Protein AF-A0ABD7GP80-F1 (afdb_monomer_lite)

pLDDT: mean 80.22, std 5.82, range [58.22, 88.75]

Sequence (71 aa):
LPVYPVKGYSLTIPIVDPAVAPQSTVLDETYKIAITRFDQRIRVGGMAELSGFNLGLNEDRRATLQMVTQD

Radius of gyration: 13.82 Å; chains: 1; bounding box: 31×23×40 Å

Secondary structure (DSSP, 8-state):
------EEEEEEEE-S-TTTS-SS-EEETTTTEEEEEETTEEEEEEEEE--TT--PPPHHHHHHHHHTTT-

Foldseek 3Di:
DDDADKDWDKDKAFAPDPVPDDPAWDADPVQRWIWGDDPRMIMIIGDIDRPGPDPDDDVVVVVVSVVVVVD

InterPro domains:
  IPR006076 FAD dependent oxidoreductase [PF01266] (2-66)

Structure (mmCIF, N/CA/C/O backbone):
data_AF-A0ABD7GP80-F1
#
_entry.id   AF-A0ABD7GP80-F1
#
loop_
_atom_site.group_PDB
_atom_site.id
_atom_site.type_symbol
_atom_site.label_atom_id
_atom_site.label_alt_id
_atom_site.label_comp_id
_atom_site.label_asym_id
_atom_site.label_entity_id
_atom_site.label_seq_id
_atom_site.pdbx_PDB_ins_code
_atom_site.Cartn_x
_atom_site.Cartn_y
_atom_site.Cartn_z
_atom_site.occupancy
_atom_site.B_iso_or_equiv
_atom_site.auth_seq_id
_atom_site.auth_comp_id
_atom_site.auth_asym_id
_atom_site.auth_atom_id
_atom_site.pdbx_PDB_model_num
ATOM 1 N N . LEU A 1 1 ? -15.747 -8.747 22.311 1.00 67.75 1 LEU A N 1
ATOM 2 C CA . LEU A 1 1 ? -14.756 -7.643 22.321 1.00 67.75 1 LEU A CA 1
ATOM 3 C C . LEU A 1 1 ? -15.268 -6.493 21.453 1.00 67.75 1 LEU A C 1
ATOM 5 O O . LEU A 1 1 ? -15.973 -6.794 20.495 1.00 67.75 1 LEU A O 1
ATOM 9 N N . PRO A 1 2 ? -14.938 -5.221 21.754 1.00 81.62 2 PRO A N 1
ATOM 10 C CA . PRO A 1 2 ? -15.233 -4.095 20.865 1.00 81.62 2 PRO A CA 1
ATOM 11 C C . PRO A 1 2 ? -14.380 -4.170 19.585 1.00 81.62 2 PRO A C 1
ATOM 13 O O . PRO A 1 2 ? -13.178 -4.421 19.656 1.00 81.62 2 PRO A O 1
ATOM 16 N N . VAL A 1 3 ? -15.008 -3.978 18.422 1.00 80.06 3 VAL A N 1
ATOM 17 C CA . VAL A 1 3 ? -14.361 -3.965 17.097 1.00 80.06 3 VAL A CA 1
ATOM 18 C C . VAL A 1 3 ? -14.158 -2.512 16.672 1.00 80.06 3 VAL A C 1
ATOM 20 O O . VAL A 1 3 ? -15.113 -1.738 16.687 1.00 80.06 3 VAL A O 1
ATOM 23 N N . TYR A 1 4 ? -12.934 -2.148 16.282 1.00 78.81 4 TYR A N 1
ATOM 24 C CA . TYR A 1 4 ? -12.600 -0.799 15.820 1.00 78.81 4 TYR A CA 1
ATOM 25 C C . TYR A 1 4 ? -12.231 -0.802 14.333 1.00 78.81 4 TYR A C 1
ATOM 27 O O . TYR A 1 4 ? -11.405 -1.619 13.920 1.00 78.81 4 TYR A O 1
ATOM 35 N N . PRO A 1 5 ? -12.813 0.097 13.520 1.00 81.94 5 PRO A N 1
ATOM 36 C CA . PRO A 1 5 ? -12.481 0.195 12.109 1.00 81.94 5 PRO A CA 1
ATOM 37 C C . PRO A 1 5 ? -11.094 0.815 11.918 1.00 81.94 5 PRO A C 1
ATOM 39 O O . PRO A 1 5 ? -10.766 1.854 12.496 1.00 81.94 5 PRO A O 1
ATOM 42 N N . VAL A 1 6 ? -10.300 0.178 11.062 1.00 84.25 6 VAL A N 1
ATOM 43 C CA . VAL A 1 6 ? -8.993 0.661 10.614 1.00 84.25 6 VAL A CA 1
ATOM 44 C C . VAL A 1 6 ? -9.060 0.864 9.109 1.00 84.25 6 VAL A C 1
ATOM 46 O O . VAL A 1 6 ? -9.555 0.000 8.383 1.00 84.25 6 VAL A O 1
ATOM 49 N N . LYS A 1 7 ? -8.551 1.999 8.635 1.00 84.38 7 LYS A N 1
ATOM 50 C CA . LYS A 1 7 ? -8.457 2.308 7.213 1.00 84.38 7 LYS A CA 1
ATOM 51 C C . LYS A 1 7 ? -7.037 2.064 6.723 1.00 84.38 7 LYS A C 1
ATOM 53 O O . LYS A 1 7 ? -6.091 2.633 7.261 1.00 84.38 7 LYS A O 1
ATOM 58 N N . GLY A 1 8 ? -6.916 1.225 5.700 1.00 85.12 8 GLY A N 1
ATOM 59 C CA . GLY A 1 8 ? -5.677 0.996 4.965 1.00 85.12 8 GLY A CA 1
ATOM 60 C C . GLY A 1 8 ? -5.708 1.679 3.602 1.00 85.12 8 GLY A C 1
ATOM 61 O O . GLY A 1 8 ? -6.767 1.749 2.975 1.00 85.12 8 GLY A O 1
ATOM 62 N N . TYR A 1 9 ? -4.553 2.142 3.129 1.00 85.88 9 TYR A N 1
ATOM 63 C CA . TYR A 1 9 ? -4.410 2.721 1.795 1.00 85.88 9 TYR A CA 1
ATOM 64 C C . TYR A 1 9 ? -3.536 1.833 0.907 1.00 85.88 9 TYR A C 1
ATOM 66 O O . TYR A 1 9 ? -2.591 1.181 1.353 1.00 85.88 9 TYR A O 1
ATOM 74 N N . SER A 1 10 ? -3.862 1.792 -0.383 1.00 86.94 10 SER A N 1
ATOM 75 C CA . SER A 1 10 ? -3.013 1.135 -1.371 1.00 86.94 10 SER A CA 1
ATOM 76 C C . SER A 1 10 ? -3.134 1.794 -2.733 1.00 86.94 10 SER A C 1
ATOM 78 O O . SER A 1 10 ? -4.228 2.193 -3.129 1.00 86.94 10 SER A O 1
ATOM 80 N N . LEU A 1 11 ? -2.026 1.833 -3.460 1.00 86.31 11 LEU A N 1
ATOM 81 C CA . LEU A 1 11 ? -1.911 2.339 -4.816 1.00 86.31 11 LEU A CA 1
ATOM 82 C C . LEU A 1 11 ? -1.469 1.195 -5.736 1.00 86.31 11 LEU A C 1
ATOM 84 O O . LEU A 1 11 ? -0.598 0.405 -5.382 1.00 86.31 11 LEU A O 1
ATOM 88 N N . THR A 1 12 ? -2.090 1.072 -6.908 1.00 88.62 12 THR A N 1
ATOM 89 C CA . THR A 1 12 ? -1.671 0.115 -7.943 1.00 88.62 12 THR A CA 1
ATOM 90 C C . THR A 1 12 ? -1.327 0.890 -9.202 1.00 88.62 12 THR A C 1
ATOM 92 O O . THR A 1 12 ? -2.181 1.602 -9.726 1.00 88.62 12 THR A O 1
ATOM 95 N N . ILE A 1 13 ? -0.090 0.751 -9.673 1.00 86.62 13 ILE A N 1
ATOM 96 C CA . ILE A 1 13 ? 0.437 1.454 -10.847 1.00 86.62 13 ILE A CA 1
ATOM 97 C C . ILE A 1 13 ? 0.997 0.457 -11.871 1.00 86.62 13 ILE A C 1
ATOM 99 O O . ILE A 1 13 ? 1.486 -0.609 -11.484 1.00 86.62 13 ILE A O 1
ATOM 103 N N . PRO A 1 14 ? 0.898 0.751 -13.180 1.00 87.19 14 PRO A N 1
ATOM 104 C CA . PRO A 1 14 ? 1.542 -0.058 -14.208 1.00 87.19 14 PRO A CA 1
ATOM 105 C C . PRO A 1 14 ? 3.065 0.099 -14.147 1.00 87.19 14 PRO A C 1
ATOM 107 O O . PRO A 1 14 ? 3.576 1.165 -13.809 1.00 87.19 14 PRO A O 1
ATOM 110 N N . ILE A 1 15 ? 3.788 -0.961 -14.499 1.00 85.50 15 ILE A N 1
ATOM 111 C CA . ILE A 1 15 ? 5.240 -0.910 -14.677 1.00 85.50 15 ILE A CA 1
ATOM 112 C C . ILE A 1 15 ? 5.536 -0.302 -16.045 1.00 85.50 15 ILE A C 1
ATOM 114 O O . ILE A 1 15 ? 5.065 -0.812 -17.058 1.00 85.50 15 ILE A O 1
ATOM 118 N N . VAL A 1 16 ? 6.314 0.781 -16.065 1.00 84.94 16 VAL A N 1
ATOM 119 C CA . VAL A 1 16 ? 6.768 1.423 -17.311 1.00 84.94 16 VAL A CA 1
ATOM 120 C C . VAL A 1 16 ? 8.040 0.753 -17.827 1.00 84.94 16 VAL A C 1
ATOM 122 O O . VAL A 1 16 ? 8.131 0.449 -19.012 1.00 84.94 16 VAL A O 1
ATOM 125 N N . ASP A 1 17 ? 8.988 0.468 -16.932 1.00 82.12 17 ASP A N 1
ATOM 126 C CA . ASP A 1 17 ? 10.229 -0.234 -17.252 1.00 82.12 17 ASP A CA 1
ATOM 127 C C . ASP A 1 17 ? 10.441 -1.427 -16.289 1.00 82.12 17 ASP A C 1
ATOM 129 O O . ASP A 1 17 ? 10.716 -1.250 -15.097 1.00 82.12 17 ASP A O 1
ATOM 133 N N . PRO A 1 18 ? 10.292 -2.670 -16.783 1.00 80.75 18 PRO A N 1
ATOM 134 C CA . PRO A 1 18 ? 10.498 -3.888 -16.004 1.00 80.75 18 PRO A CA 1
ATOM 135 C C . PRO A 1 18 ? 11.904 -4.089 -15.436 1.00 80.75 18 PRO A C 1
ATOM 137 O O . PRO A 1 18 ? 12.022 -4.879 -14.494 1.00 80.75 18 PRO A O 1
ATOM 140 N N . ALA A 1 19 ? 12.934 -3.459 -16.013 1.00 81.31 19 ALA A N 1
ATOM 141 C CA . ALA A 1 19 ? 14.332 -3.626 -15.615 1.00 81.31 19 ALA A CA 1
ATOM 142 C C . ALA A 1 19 ? 14.675 -2.835 -14.345 1.00 81.31 19 ALA A C 1
ATOM 144 O O . ALA A 1 19 ? 15.508 -3.277 -13.558 1.00 81.31 19 ALA A O 1
ATOM 145 N N . VAL A 1 20 ? 13.999 -1.705 -14.127 1.00 79.44 20 VAL A N 1
ATOM 146 C CA . VAL A 1 20 ? 14.138 -0.863 -12.923 1.00 79.44 20 VAL A CA 1
ATOM 147 C C . VAL A 1 20 ? 13.082 -1.169 -11.860 1.00 79.44 20 VAL A C 1
ATOM 149 O O . VAL A 1 20 ? 13.197 -0.729 -10.721 1.00 79.44 20 VAL A O 1
ATOM 152 N N . ALA A 1 21 ? 12.051 -1.945 -12.203 1.00 80.81 21 ALA A N 1
ATOM 153 C CA . 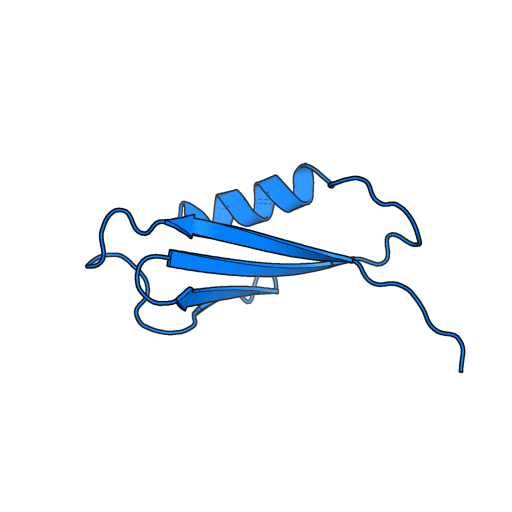ALA A 1 21 ? 11.021 -2.340 -11.254 1.00 80.81 21 ALA A CA 1
ATOM 154 C C . ALA A 1 21 ? 11.544 -3.373 -10.232 1.00 80.81 21 ALA A C 1
ATOM 156 O O . ALA A 1 21 ? 12.217 -4.338 -10.621 1.00 80.81 21 ALA A O 1
ATOM 157 N N . PRO A 1 22 ? 11.168 -3.254 -8.943 1.00 76.81 22 PRO A N 1
ATOM 158 C CA . PRO A 1 22 ? 11.553 -4.219 -7.921 1.00 76.81 22 PRO A CA 1
ATOM 159 C C . PRO A 1 22 ? 11.055 -5.624 -8.283 1.00 76.81 22 PRO A C 1
ATOM 161 O O . PRO A 1 22 ? 9.884 -5.828 -8.601 1.00 76.81 22 PRO A O 1
ATOM 164 N N . GLN A 1 23 ? 11.959 -6.604 -8.255 1.00 78.50 23 GLN A N 1
ATOM 165 C CA . GLN A 1 23 ? 11.649 -8.009 -8.568 1.00 78.50 23 GLN A CA 1
ATOM 166 C C . GLN A 1 23 ? 11.036 -8.759 -7.375 1.00 78.50 23 GLN A C 1
ATOM 168 O O . GLN A 1 23 ? 10.361 -9.768 -7.560 1.00 78.50 23 GLN A O 1
ATOM 173 N N . SER A 1 24 ? 11.246 -8.246 -6.163 1.00 79.38 24 SER A N 1
ATOM 174 C CA . SER A 1 24 ? 10.808 -8.837 -4.896 1.00 79.38 24 SER A CA 1
ATOM 175 C C . SER A 1 24 ? 10.078 -7.797 -4.050 1.00 79.38 24 SER A C 1
ATOM 177 O O . SER A 1 24 ? 10.162 -6.599 -4.323 1.00 79.38 24 SER A O 1
ATOM 179 N N . THR A 1 25 ? 9.364 -8.240 -3.014 1.00 82.06 25 THR A N 1
ATOM 180 C CA . THR A 1 25 ? 8.725 -7.321 -2.067 1.00 82.06 25 THR A CA 1
ATOM 181 C C . THR A 1 25 ? 9.778 -6.486 -1.340 1.00 82.06 25 THR A C 1
ATOM 183 O O . THR A 1 25 ? 10.680 -7.036 -0.710 1.00 82.06 25 THR A O 1
ATOM 186 N N . VAL A 1 26 ? 9.637 -5.164 -1.408 1.00 85.81 26 VAL A N 1
ATOM 187 C CA . VAL A 1 26 ? 10.463 -4.196 -0.678 1.00 85.81 26 VAL A CA 1
ATOM 188 C C . VAL A 1 26 ? 9.613 -3.591 0.430 1.00 85.81 26 VAL A C 1
ATOM 190 O O . VAL A 1 26 ? 8.459 -3.230 0.198 1.00 85.81 26 VAL A O 1
ATOM 193 N N . LEU A 1 27 ? 10.166 -3.505 1.637 1.00 83.50 27 LEU A N 1
ATOM 194 C CA . LEU A 1 27 ? 9.527 -2.821 2.753 1.00 83.50 27 LEU A CA 1
ATOM 195 C C . LEU A 1 27 ? 10.277 -1.524 3.033 1.00 83.50 27 LEU A C 1
ATOM 197 O O . LEU A 1 27 ? 11.477 -1.541 3.288 1.00 83.50 27 LEU A O 1
ATOM 201 N N . ASP A 1 28 ? 9.545 -0.420 3.024 1.00 81.75 28 ASP A N 1
ATOM 202 C CA . ASP A 1 28 ? 10.001 0.846 3.569 1.00 81.75 28 ASP A CA 1
ATOM 203 C C . ASP A 1 28 ? 9.682 0.862 5.070 1.00 81.75 28 ASP A C 1
ATOM 205 O O . ASP A 1 28 ? 8.519 0.934 5.488 1.00 81.75 28 ASP A O 1
ATOM 209 N N . GLU A 1 29 ? 10.717 0.751 5.901 1.00 74.69 29 GLU A N 1
ATOM 210 C CA . GLU A 1 29 ? 10.569 0.745 7.357 1.00 74.69 29 GLU A CA 1
ATOM 211 C C . GLU A 1 29 ? 10.265 2.125 7.949 1.00 74.69 29 GLU A C 1
ATOM 213 O O . GLU A 1 29 ? 9.710 2.184 9.055 1.00 74.69 29 GLU A O 1
ATOM 218 N N . THR A 1 30 ? 10.599 3.201 7.234 1.00 75.62 30 THR A N 1
ATOM 219 C CA . THR A 1 30 ? 10.380 4.594 7.647 1.00 75.62 30 THR A CA 1
ATOM 220 C C . THR A 1 30 ? 8.895 4.915 7.602 1.00 75.62 30 THR A C 1
ATOM 222 O O . THR A 1 30 ? 8.329 5.417 8.573 1.00 75.62 30 THR A O 1
ATOM 225 N N . TYR A 1 31 ? 8.240 4.544 6.505 1.00 71.00 31 TYR A N 1
ATOM 226 C CA . TYR A 1 31 ? 6.824 4.818 6.274 1.00 71.00 31 TYR A CA 1
ATOM 227 C C . TYR A 1 31 ? 5.914 3.609 6.522 1.00 71.00 31 TYR A C 1
ATOM 229 O O . TYR A 1 31 ? 4.691 3.737 6.437 1.00 71.00 31 TYR A O 1
ATOM 237 N N . LYS A 1 32 ? 6.484 2.445 6.871 1.00 80.94 32 LYS A N 1
ATOM 238 C CA . LYS A 1 32 ? 5.764 1.171 7.068 1.00 80.94 32 LYS A CA 1
ATOM 239 C C . LYS A 1 32 ? 4.928 0.804 5.836 1.00 80.94 32 LYS A C 1
ATOM 241 O O . LYS A 1 32 ? 3.746 0.464 5.941 1.00 80.94 32 LYS A O 1
ATOM 246 N N . ILE A 1 33 ? 5.547 0.912 4.663 1.00 84.19 33 ILE A N 1
ATOM 247 C CA . ILE A 1 33 ? 4.934 0.627 3.362 1.00 84.19 33 ILE A CA 1
ATOM 248 C C . ILE A 1 33 ? 5.579 -0.627 2.772 1.00 84.19 33 ILE A C 1
ATOM 250 O O . ILE A 1 33 ? 6.782 -0.825 2.878 1.00 84.19 33 ILE A O 1
ATOM 254 N N . ALA A 1 34 ? 4.777 -1.470 2.131 1.00 85.25 34 ALA A N 1
ATOM 255 C CA . ALA A 1 34 ? 5.228 -2.604 1.342 1.00 85.25 34 ALA A CA 1
ATOM 256 C C . ALA A 1 34 ? 4.977 -2.339 -0.148 1.00 85.25 34 ALA A C 1
ATOM 258 O O . ALA A 1 34 ? 3.857 -2.038 -0.569 1.00 85.25 34 ALA A O 1
ATOM 259 N N . ILE A 1 35 ? 6.019 -2.499 -0.952 1.00 86.56 35 ILE A N 1
ATOM 260 C CA . ILE A 1 35 ? 5.996 -2.425 -2.410 1.00 86.56 35 ILE A CA 1
ATOM 261 C C . ILE A 1 35 ? 6.111 -3.854 -2.921 1.00 86.56 35 ILE A C 1
ATOM 263 O O . ILE A 1 35 ? 7.065 -4.558 -2.606 1.00 86.56 35 ILE A O 1
ATOM 267 N N . THR A 1 36 ? 5.131 -4.315 -3.689 1.00 86.62 36 THR A N 1
ATOM 268 C CA . THR A 1 36 ? 5.133 -5.663 -4.266 1.00 86.62 36 THR A CA 1
ATOM 269 C C . THR A 1 36 ? 4.852 -5.589 -5.754 1.00 86.62 36 THR A C 1
ATOM 271 O O . THR A 1 36 ? 3.866 -4.988 -6.187 1.00 86.62 36 THR A O 1
ATOM 274 N N . ARG A 1 37 ? 5.706 -6.238 -6.542 1.00 85.19 37 ARG A N 1
ATOM 275 C CA . ARG A 1 37 ? 5.469 -6.442 -7.966 1.00 85.19 37 ARG A CA 1
ATOM 276 C C . ARG A 1 37 ? 4.495 -7.596 -8.179 1.00 85.19 37 ARG A C 1
ATOM 278 O O . ARG A 1 37 ? 4.662 -8.680 -7.631 1.00 85.19 37 ARG A O 1
ATOM 285 N N . PHE A 1 38 ? 3.491 -7.352 -9.007 1.00 84.31 38 PHE A N 1
ATOM 286 C CA . PHE A 1 38 ? 2.531 -8.335 -9.477 1.00 84.31 38 PHE A CA 1
ATOM 287 C C . PHE A 1 38 ? 2.488 -8.275 -11.005 1.00 84.31 38 PHE A C 1
ATOM 289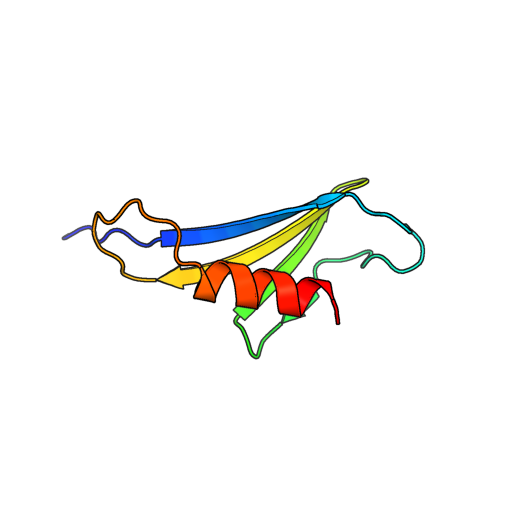 O O . PHE A 1 38 ? 1.841 -7.401 -11.585 1.00 84.31 38 PHE A O 1
ATOM 296 N N . ASP A 1 39 ? 3.216 -9.187 -11.649 1.00 84.06 39 ASP A N 1
ATOM 297 C CA . ASP A 1 39 ? 3.364 -9.247 -13.108 1.00 84.06 39 ASP A CA 1
ATOM 298 C C . ASP A 1 39 ? 3.865 -7.909 -13.711 1.00 84.06 39 ASP A C 1
ATOM 300 O O . ASP A 1 39 ? 4.999 -7.494 -13.434 1.00 84.06 39 ASP A O 1
ATOM 304 N N . GLN A 1 40 ? 3.029 -7.209 -14.490 1.00 84.38 40 GLN A N 1
ATOM 305 C CA . GLN A 1 40 ? 3.308 -5.902 -15.111 1.00 84.38 40 GLN A CA 1
ATOM 306 C C . GLN A 1 40 ? 2.807 -4.709 -14.277 1.00 84.38 40 GLN A C 1
ATOM 308 O O . GLN A 1 40 ? 2.601 -3.609 -14.795 1.00 84.38 40 GLN A O 1
ATOM 313 N N . ARG A 1 41 ? 2.535 -4.910 -12.985 1.00 87.31 41 ARG A N 1
ATOM 314 C CA . ARG A 1 41 ? 2.024 -3.870 -12.083 1.00 87.31 41 ARG A CA 1
ATOM 315 C C . ARG A 1 41 ? 2.789 -3.871 -10.772 1.00 87.31 41 ARG A C 1
ATOM 317 O O . ARG A 1 41 ? 3.248 -4.909 -10.305 1.00 87.31 41 ARG A O 1
ATOM 324 N N . ILE A 1 42 ? 2.882 -2.706 -10.151 1.00 87.38 42 ILE A N 1
ATOM 325 C CA . ILE A 1 42 ? 3.385 -2.548 -8.790 1.00 87.38 42 ILE A CA 1
ATOM 326 C C . ILE A 1 42 ? 2.208 -2.164 -7.909 1.00 87.38 42 ILE A C 1
ATOM 328 O O . ILE A 1 42 ? 1.439 -1.251 -8.226 1.00 87.38 42 ILE A O 1
ATOM 332 N N . ARG A 1 43 ? 2.063 -2.875 -6.794 1.00 88.75 43 ARG A N 1
ATOM 333 C CA . ARG A 1 43 ? 1.158 -2.504 -5.718 1.00 88.75 43 ARG A CA 1
ATOM 334 C C . ARG A 1 43 ? 1.970 -1.983 -4.549 1.00 88.75 43 ARG A C 1
ATOM 336 O O . ARG A 1 43 ? 2.823 -2.686 -4.017 1.00 88.75 43 ARG A O 1
ATOM 343 N N . VAL A 1 44 ? 1.648 -0.770 -4.136 1.00 86.50 44 VAL A N 1
ATOM 344 C CA . VAL A 1 44 ? 2.185 -0.136 -2.938 1.00 86.50 44 VAL A CA 1
ATOM 345 C C . VAL A 1 44 ? 1.073 -0.117 -1.907 1.00 86.50 44 VAL A C 1
ATOM 347 O O . VAL A 1 44 ? 0.013 0.464 -2.133 1.00 86.50 44 VAL A O 1
ATOM 350 N N . GLY A 1 45 ? 1.266 -0.832 -0.810 1.00 84.31 45 GLY A N 1
ATOM 351 C CA . GLY A 1 45 ? 0.310 -0.918 0.285 1.00 84.31 45 GLY A CA 1
ATOM 352 C C . GLY A 1 45 ? 0.969 -0.472 1.574 1.00 84.31 45 GLY A C 1
ATOM 353 O O . GLY A 1 45 ? 2.067 -0.914 1.890 1.00 84.31 45 GLY A O 1
ATOM 354 N N . GLY A 1 46 ? 0.309 0.391 2.331 1.00 76.88 46 GLY A N 1
ATOM 355 C CA . GLY A 1 46 ? 0.849 0.863 3.596 1.00 76.88 46 GLY A CA 1
ATOM 356 C C . GLY A 1 46 ? -0.028 1.929 4.224 1.00 76.88 46 GLY A C 1
ATOM 357 O O . GLY A 1 46 ? -0.946 2.441 3.586 1.00 76.88 46 GLY A O 1
ATOM 358 N N . MET A 1 47 ? 0.288 2.249 5.478 1.00 73.62 47 MET A N 1
ATOM 359 C CA . MET A 1 47 ? -0.489 3.104 6.382 1.00 73.62 47 MET A CA 1
ATOM 360 C C . MET A 1 47 ? -1.816 2.480 6.823 1.00 73.62 47 MET A C 1
ATOM 362 O O . MET A 1 47 ? -2.703 2.194 6.023 1.00 73.62 47 MET A O 1
ATOM 366 N N . ALA A 1 48 ? -1.946 2.319 8.137 1.00 72.00 48 ALA A N 1
ATOM 367 C CA . ALA A 1 48 ? -3.177 1.971 8.823 1.00 72.00 48 ALA A CA 1
ATOM 368 C C . ALA A 1 48 ? -3.545 3.142 9.739 1.00 72.00 48 ALA A C 1
ATOM 370 O O . ALA A 1 48 ? -2.747 3.526 10.593 1.00 72.00 48 ALA A O 1
ATOM 371 N N . GLU A 1 49 ? -4.726 3.728 9.562 1.00 75.06 49 GLU A N 1
ATOM 372 C CA . GLU A 1 49 ? -5.210 4.804 10.429 1.00 75.06 49 GLU A CA 1
ATOM 373 C C . GLU A 1 49 ? -6.548 4.458 11.082 1.00 75.06 49 GLU A C 1
ATOM 375 O O . GLU A 1 49 ? -7.425 3.825 10.488 1.00 75.06 49 GLU A O 1
ATOM 380 N N . LEU A 1 50 ? -6.720 4.914 12.320 1.00 72.94 50 LEU A N 1
ATOM 381 C CA . LEU A 1 50 ? -7.991 4.868 13.034 1.00 72.94 50 LEU A CA 1
ATOM 382 C C . LEU A 1 50 ? -8.829 6.083 12.612 1.00 72.94 50 LEU A C 1
ATOM 384 O O . LEU A 1 50 ? -8.869 7.086 13.318 1.00 72.94 50 LEU A O 1
ATOM 388 N N . SER A 1 51 ? -9.482 6.023 11.445 1.00 70.06 51 SER A N 1
ATOM 389 C CA . SER A 1 51 ? -10.339 7.124 10.957 1.00 70.06 51 SER A CA 1
ATOM 390 C C . SER A 1 51 ? -11.825 6.965 11.310 1.00 70.06 51 SER A C 1
ATOM 392 O O . SER A 1 51 ? -12.669 7.671 10.751 1.00 70.06 51 SER A O 1
ATOM 394 N N . GLY A 1 52 ? -12.184 6.008 12.172 1.00 74.81 52 GLY A N 1
ATOM 395 C CA . GLY A 1 52 ? -13.587 5.696 12.454 1.00 74.81 52 GLY A CA 1
ATOM 396 C C . GLY A 1 52 ? -14.340 5.250 11.192 1.00 74.81 52 GLY A C 1
ATOM 397 O O . GL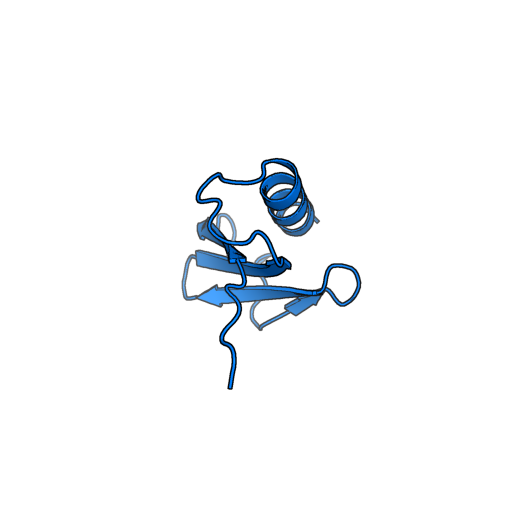Y A 1 52 ? -13.831 4.451 10.410 1.00 74.81 52 GLY A O 1
ATOM 398 N N . PHE A 1 53 ? -15.539 5.800 10.977 1.00 70.88 53 PHE A N 1
ATOM 399 C CA . PHE A 1 53 ? -16.398 5.524 9.812 1.00 70.88 53 PHE A CA 1
ATOM 400 C C . PHE A 1 53 ? -16.241 6.537 8.663 1.00 70.88 53 PHE A C 1
ATOM 402 O O . PHE A 1 53 ? -17.053 6.560 7.741 1.00 70.88 53 PHE A O 1
ATOM 409 N N . ASN A 1 54 ? -15.224 7.402 8.703 1.00 76.31 54 ASN A N 1
ATOM 410 C CA . ASN A 1 54 ? -14.982 8.360 7.626 1.00 76.31 54 ASN A CA 1
ATOM 411 C C . ASN A 1 54 ? -14.588 7.614 6.337 1.00 76.31 54 ASN A C 1
ATOM 413 O O . ASN A 1 54 ? -13.572 6.924 6.325 1.00 76.31 54 ASN A O 1
ATOM 417 N N . LEU A 1 55 ? -15.352 7.771 5.252 1.00 75.31 55 LEU A N 1
ATOM 418 C CA . LEU A 1 55 ? -15.090 7.144 3.945 1.00 75.31 55 LEU A CA 1
ATOM 419 C C . LEU A 1 55 ? -14.268 8.024 2.987 1.00 75.31 55 LEU A C 1
ATOM 421 O O . LEU A 1 55 ? -13.928 7.581 1.893 1.00 75.31 55 LEU A O 1
ATOM 425 N N . GLY A 1 56 ? -13.930 9.252 3.384 1.00 79.94 56 GLY A N 1
ATOM 426 C CA . GLY A 1 56 ? -13.101 10.152 2.590 1.00 79.94 56 GLY A CA 1
ATOM 427 C C . GLY A 1 56 ? -11.689 9.603 2.374 1.00 79.94 56 GLY A C 1
ATOM 428 O O . GLY A 1 56 ? -11.105 8.968 3.262 1.00 79.94 56 GLY A O 1
ATOM 429 N N . LEU A 1 57 ? -11.144 9.861 1.187 1.00 74.88 57 LEU A N 1
ATOM 430 C CA . LEU A 1 57 ? -9.737 9.634 0.871 1.00 74.88 57 LEU A CA 1
ATOM 431 C C . LEU A 1 57 ? -8.910 10.776 1.460 1.00 74.88 57 LEU A C 1
ATOM 433 O O . LEU A 1 57 ? -9.122 11.934 1.116 1.00 74.88 57 LEU A O 1
ATOM 437 N N . ASN A 1 58 ? -7.971 10.447 2.345 1.00 79.06 58 ASN A N 1
ATOM 438 C CA . ASN A 1 58 ? -7.017 11.419 2.856 1.00 79.06 58 ASN A CA 1
ATOM 439 C C . ASN A 1 58 ? -5.940 11.692 1.790 1.00 79.06 58 ASN A C 1
ATOM 441 O O . ASN A 1 58 ? -5.190 10.786 1.408 1.00 79.06 58 ASN A O 1
ATOM 445 N N . GLU A 1 59 ? -5.878 12.929 1.296 1.00 80.12 59 GLU A N 1
ATOM 446 C CA . GLU A 1 59 ? -4.935 13.326 0.247 1.00 80.12 59 GLU A CA 1
ATOM 447 C C . GLU A 1 59 ? -3.475 13.256 0.703 1.00 80.12 59 GLU A C 1
ATOM 449 O O . GLU A 1 59 ? -2.628 12.849 -0.092 1.00 80.12 59 GLU A O 1
ATOM 454 N N . ASP A 1 60 ? -3.186 13.524 1.979 1.00 81.31 60 ASP A N 1
ATOM 455 C CA . ASP A 1 60 ? -1.829 13.430 2.531 1.00 81.31 60 ASP A CA 1
ATOM 456 C C . ASP A 1 60 ? -1.316 11.986 2.470 1.00 81.31 60 ASP A C 1
ATOM 458 O O . ASP A 1 60 ? -0.175 11.724 2.093 1.00 81.31 60 ASP A O 1
ATOM 462 N N . ARG A 1 61 ? -2.191 11.015 2.769 1.00 78.75 61 ARG A N 1
ATOM 463 C CA . ARG A 1 61 ? -1.866 9.577 2.697 1.00 78.75 61 ARG A CA 1
ATOM 464 C C . ARG A 1 61 ? -1.611 9.141 1.261 1.00 78.75 61 ARG A C 1
ATOM 466 O O . ARG A 1 61 ? -0.684 8.377 0.994 1.00 78.75 61 ARG A O 1
ATOM 473 N N . ARG A 1 62 ? -2.410 9.658 0.322 1.00 80.44 62 ARG A N 1
ATOM 474 C CA . ARG A 1 62 ? -2.187 9.444 -1.112 1.00 80.44 62 ARG A CA 1
ATOM 475 C C . ARG A 1 62 ? -0.839 10.025 -1.546 1.00 80.44 62 ARG A C 1
ATOM 477 O O . ARG A 1 62 ? -0.126 9.356 -2.287 1.00 80.44 62 ARG A O 1
ATOM 484 N N . ALA A 1 63 ? -0.486 11.222 -1.081 1.00 81.44 63 ALA A N 1
ATOM 485 C CA . ALA A 1 63 ? 0.778 11.874 -1.412 1.00 81.44 63 ALA A CA 1
ATOM 486 C C . ALA A 1 63 ? 1.987 11.084 -0.889 1.00 81.44 63 ALA A C 1
ATOM 488 O O . ALA A 1 63 ? 2.939 10.876 -1.637 1.00 81.44 63 ALA A O 1
ATOM 489 N N . THR A 1 64 ? 1.932 10.554 0.337 1.00 82.00 64 THR A N 1
ATOM 490 C CA . THR A 1 64 ? 3.005 9.696 0.870 1.00 82.00 64 THR A CA 1
ATOM 491 C C . THR A 1 64 ? 3.171 8.412 0.051 1.00 82.00 64 THR A C 1
ATOM 493 O O . THR A 1 64 ? 4.294 8.038 -0.271 1.00 82.00 64 THR A O 1
ATOM 496 N N . LEU A 1 65 ? 2.072 7.761 -0.357 1.00 80.56 65 LEU A N 1
ATOM 497 C CA . LEU A 1 65 ? 2.155 6.590 -1.243 1.00 80.56 65 LEU A CA 1
ATOM 498 C C . LEU A 1 65 ? 2.759 6.932 -2.613 1.00 80.56 65 LEU A C 1
ATOM 500 O O . LEU A 1 65 ? 3.427 6.088 -3.199 1.0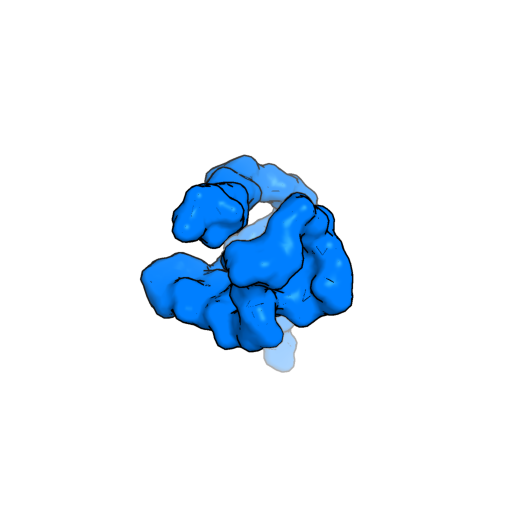0 80.56 65 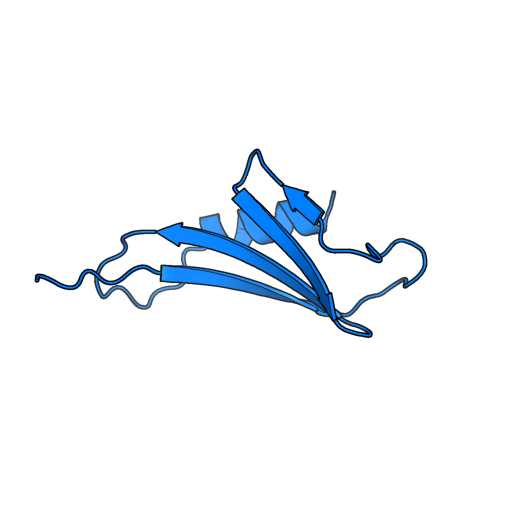LEU A O 1
ATOM 504 N N . GLN A 1 66 ? 2.525 8.144 -3.126 1.00 81.06 66 GLN A N 1
ATOM 505 C CA . GLN A 1 66 ? 3.107 8.607 -4.389 1.00 81.06 66 GLN A CA 1
ATOM 506 C C . GLN A 1 66 ? 4.594 8.953 -4.271 1.00 81.06 66 GLN A C 1
ATOM 508 O O . GLN A 1 66 ? 5.348 8.648 -5.190 1.00 81.06 66 GLN A O 1
ATOM 513 N N . MET A 1 67 ? 5.019 9.550 -3.158 1.00 80.69 67 MET A N 1
ATOM 514 C CA . MET A 1 67 ? 6.428 9.862 -2.894 1.00 80.69 67 MET A CA 1
ATOM 515 C C . MET A 1 67 ? 7.284 8.593 -2.949 1.00 80.69 67 MET A C 1
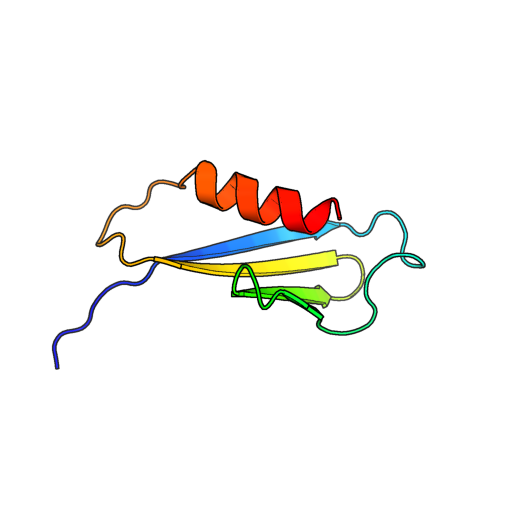ATOM 517 O O . MET A 1 67 ? 8.242 8.532 -3.704 1.00 80.69 67 MET A O 1
ATOM 521 N N . VAL A 1 68 ? 6.848 7.532 -2.265 1.00 72.50 68 VAL A N 1
ATOM 522 C CA . VAL A 1 68 ? 7.566 6.245 -2.212 1.00 72.50 68 VAL A CA 1
ATOM 523 C C . VAL A 1 68 ? 7.581 5.500 -3.555 1.00 72.50 68 VAL A C 1
ATOM 525 O O . VAL A 1 68 ? 8.361 4.577 -3.743 1.00 72.50 68 VAL A O 1
ATOM 528 N N . THR A 1 69 ? 6.731 5.882 -4.513 1.00 72.25 69 THR A N 1
ATOM 529 C CA . THR A 1 69 ? 6.794 5.344 -5.887 1.00 72.25 69 THR A CA 1
ATOM 530 C C . THR A 1 69 ? 7.714 6.121 -6.827 1.00 72.25 69 THR A C 1
ATOM 532 O O . THR A 1 69 ? 7.894 5.679 -7.960 1.00 72.25 69 THR A O 1
ATOM 535 N N . GLN A 1 70 ? 8.213 7.291 -6.418 1.00 69.25 70 GLN A N 1
ATOM 536 C CA . GLN A 1 70 ? 9.087 8.143 -7.236 1.00 69.25 70 GLN A CA 1
ATOM 537 C C . GLN A 1 70 ? 10.571 8.041 -6.852 1.00 69.25 70 GLN A C 1
ATOM 539 O O . GLN A 1 70 ? 11.400 8.451 -7.662 1.00 69.25 70 GLN A O 1
ATOM 544 N N . ASP A 1 71 ? 10.875 7.502 -5.668 1.00 58.22 71 ASP A N 1
ATOM 545 C CA . ASP A 1 71 ? 12.230 7.149 -5.211 1.00 58.22 71 ASP A CA 1
ATOM 546 C C . ASP A 1 71 ? 12.663 5.763 -5.726 1.00 58.22 71 ASP A C 1
ATOM 548 O O . ASP A 1 71 ? 13.864 5.608 -6.052 1.00 58.22 71 ASP A O 1
#

Organism: NCBI:txid1812935